Protein AF-A0A973JXY9-F1 (afdb_monomer_lite)

Sequence (171 aa):
MTPNAASASSGPSRRSFLASSAVATAAVAGGMPLLAACGGSDSGSRDGTTSSKDAKKILPAYVASNVVTPDIPAKNGSAIGFTSKLDLATLKTSVEKKLGKGGKVTVMSPFWGSPPKSGNAYYKAMNDLIGVDVQWQNQDGNTYEQKLGAVLASSDVPDVVVVPGWNMNGK

Structure (mmCIF, N/CA/C/O backbone):
data_AF-A0A973JXY9-F1
#
_entry.id   AF-A0A973JXY9-F1
#
loop_
_atom_site.group_PDB
_atom_site.id
_atom_site.type_symbol
_atom_site.label_atom_id
_atom_site.label_alt_id
_atom_site.label_comp_id
_atom_site.label_asym_id
_atom_site.label_entity_id
_atom_site.label_seq_id
_atom_site.pdbx_PDB_ins_code
_atom_site.Cartn_x
_atom_site.Cartn_y
_atom_site.Cartn_z
_atom_site.occupancy
_atom_site.B_iso_or_equiv
_atom_site.auth_seq_id
_atom_site.auth_comp_id
_atom_site.auth_asym_id
_atom_site.auth_atom_id
_atom_site.pdbx_PDB_model_num
ATOM 1 N N . MET A 1 1 ? -40.930 46.319 53.955 1.00 38.00 1 MET A N 1
ATOM 2 C CA . MET A 1 1 ? -39.669 46.939 54.409 1.00 38.00 1 MET A CA 1
ATOM 3 C C . MET A 1 1 ? -38.557 45.912 54.272 1.00 38.00 1 MET A C 1
ATOM 5 O O . MET A 1 1 ? -38.792 44.738 54.517 1.00 38.00 1 MET A O 1
ATOM 9 N N . THR A 1 2 ? -37.425 46.380 53.763 1.00 35.34 2 THR A N 1
ATOM 10 C CA . THR A 1 2 ? -36.151 45.720 53.435 1.00 35.34 2 THR A CA 1
ATOM 11 C C . THR A 1 2 ? -35.414 45.102 54.646 1.00 35.34 2 THR A C 1
ATOM 13 O O . THR A 1 2 ? -35.823 45.343 55.780 1.00 35.34 2 THR A O 1
ATOM 16 N N . PRO A 1 3 ? -34.358 44.288 54.408 1.00 52.22 3 PRO A N 1
ATOM 17 C CA . PRO A 1 3 ? -33.746 43.361 55.372 1.00 52.22 3 PRO A CA 1
ATOM 18 C C . PRO A 1 3 ? -32.534 43.956 56.114 1.00 52.22 3 PRO A C 1
ATOM 20 O O . PRO A 1 3 ? -32.038 45.011 55.723 1.00 52.22 3 PRO A O 1
ATOM 23 N N . ASN A 1 4 ? -31.977 43.236 57.104 1.00 35.81 4 ASN A N 1
ATOM 24 C CA . ASN A 1 4 ? -30.547 43.366 57.411 1.00 35.81 4 ASN A CA 1
ATOM 25 C C . ASN A 1 4 ? -29.870 42.096 57.977 1.00 35.81 4 ASN A C 1
ATOM 27 O O . ASN A 1 4 ? -30.341 41.499 58.938 1.00 35.81 4 ASN A O 1
ATOM 31 N N . ALA A 1 5 ? -28.713 41.822 57.364 1.00 35.88 5 ALA A N 1
ATOM 32 C CA . ALA A 1 5 ? -27.469 41.199 57.827 1.00 35.88 5 ALA A CA 1
ATOM 33 C C . ALA A 1 5 ? -27.377 39.718 58.264 1.00 35.88 5 ALA A C 1
ATOM 35 O O . ALA A 1 5 ? -28.069 39.210 59.138 1.00 35.88 5 ALA A O 1
ATOM 36 N N . ALA A 1 6 ? -26.381 39.078 57.643 1.00 38.88 6 ALA A N 1
ATOM 37 C CA . ALA A 1 6 ? -25.944 37.695 57.742 1.00 38.88 6 ALA A CA 1
ATOM 38 C C . ALA A 1 6 ? -25.071 37.401 58.977 1.00 38.88 6 ALA A C 1
ATOM 40 O O . ALA A 1 6 ? -24.363 38.273 59.474 1.00 38.88 6 ALA A O 1
ATOM 41 N N . SER A 1 7 ? -25.036 36.130 59.388 1.00 40.78 7 SER A N 1
ATOM 42 C CA . SER A 1 7 ? -23.956 35.565 60.208 1.00 40.78 7 SER A CA 1
ATOM 43 C C . SER A 1 7 ? -23.190 34.526 59.391 1.00 40.78 7 SER A C 1
ATOM 45 O O . SER A 1 7 ? -23.771 33.594 58.839 1.00 40.78 7 SER A O 1
ATOM 47 N N . ALA A 1 8 ? -21.882 34.745 59.278 1.00 40.59 8 ALA A N 1
ATOM 48 C CA . ALA A 1 8 ? -20.936 33.940 58.522 1.00 40.59 8 ALA A CA 1
ATOM 49 C C . ALA A 1 8 ? -20.662 32.589 59.206 1.00 40.59 8 ALA A C 1
ATOM 51 O O . ALA A 1 8 ? -20.359 32.551 60.397 1.00 40.59 8 ALA A O 1
ATOM 52 N N . SER A 1 9 ? -20.698 31.490 58.445 1.00 43.78 9 SER A N 1
ATOM 53 C CA . SER A 1 9 ? -20.148 30.201 58.877 1.00 43.78 9 SER A CA 1
ATOM 54 C C . SER A 1 9 ? -18.692 30.057 58.427 1.00 43.78 9 SER A C 1
ATOM 56 O O . SER A 1 9 ? -18.362 30.245 57.257 1.00 43.78 9 SER A O 1
ATOM 58 N N . SER A 1 10 ? -17.852 29.705 59.392 1.00 47.41 10 SER A N 1
ATOM 59 C CA . SER A 1 10 ? -16.411 29.452 59.386 1.00 47.41 10 SER A CA 1
ATOM 60 C C . SER A 1 10 ? -15.830 28.824 58.110 1.00 47.41 10 SER A C 1
ATOM 62 O O . SER A 1 10 ? -16.094 27.665 57.794 1.00 47.41 10 SER A O 1
ATOM 64 N N . GLY A 1 11 ? -14.955 29.567 57.426 1.00 57.44 11 GLY A N 1
ATOM 65 C CA . GLY A 1 11 ? -14.064 29.023 56.398 1.00 57.44 11 GLY A CA 1
ATOM 66 C C . GLY A 1 11 ? -12.879 28.241 56.998 1.00 57.44 11 GLY A C 1
ATOM 67 O O . GLY A 1 11 ? -12.565 28.409 58.181 1.00 57.44 11 GLY A O 1
ATOM 68 N N . PRO A 1 12 ? -12.195 27.389 56.211 1.00 49.72 12 PRO A N 1
ATOM 69 C CA . PRO A 1 12 ? -11.151 26.499 56.718 1.00 49.72 12 PRO A CA 1
ATOM 70 C C . PRO A 1 12 ? -9.948 27.271 57.281 1.00 49.72 12 PRO A C 1
ATOM 72 O O . PRO A 1 12 ? -9.363 28.127 56.618 1.00 49.72 12 PRO A O 1
ATOM 75 N N . SER A 1 13 ? -9.556 26.951 58.516 1.00 55.91 13 SER A N 1
ATOM 76 C CA . SER A 1 13 ? -8.421 27.571 59.210 1.00 55.91 13 SER A CA 1
ATOM 77 C C . SER A 1 13 ? -7.077 27.028 58.714 1.00 55.91 13 SER A C 1
ATOM 79 O O . SER A 1 13 ? -6.897 25.819 58.552 1.00 55.91 13 SER A O 1
ATOM 81 N N . ARG A 1 14 ? -6.085 27.924 58.581 1.00 56.16 14 ARG A N 1
ATOM 82 C CA . ARG A 1 14 ? -4.683 27.637 58.201 1.00 56.16 14 ARG A CA 1
ATOM 83 C C . ARG A 1 14 ? -4.018 26.545 59.055 1.00 56.16 14 ARG A C 1
ATOM 85 O O . ARG A 1 14 ? -3.057 25.924 58.611 1.00 56.16 14 ARG A O 1
ATOM 92 N N . ARG A 1 15 ? -4.542 26.274 60.257 1.00 56.00 15 ARG A N 1
ATOM 93 C CA . ARG A 1 15 ? -4.041 25.232 61.166 1.00 56.00 15 ARG A CA 1
ATOM 94 C C . ARG A 1 15 ? -4.387 23.802 60.709 1.00 56.00 15 ARG A C 1
ATOM 96 O O . ARG A 1 15 ? -3.601 22.900 60.974 1.00 56.00 15 ARG A O 1
ATOM 103 N N . SER A 1 16 ? -5.481 23.593 59.968 1.00 54.50 16 SER A N 1
ATOM 104 C CA . SER A 1 16 ? -5.829 22.268 59.411 1.00 54.50 16 SER A CA 1
ATOM 105 C C . SER A 1 16 ? -5.070 21.935 58.121 1.00 54.50 16 SER A C 1
ATOM 107 O O . SER A 1 16 ? -4.946 20.765 57.764 1.00 54.50 16 SER A O 1
ATOM 109 N N . PHE A 1 17 ? -4.504 22.940 57.444 1.00 55.09 17 PHE A N 1
ATOM 110 C CA . PHE A 1 17 ? -3.712 22.724 56.228 1.00 55.09 17 PHE A CA 1
ATOM 111 C C . PHE A 1 17 ? -2.329 22.125 56.543 1.00 55.09 17 PHE A C 1
ATOM 113 O O . PHE A 1 17 ? -1.877 21.213 55.859 1.00 55.09 17 PHE A O 1
ATOM 120 N N . LEU A 1 18 ? -1.695 22.561 57.637 1.00 54.59 18 LEU A N 1
ATOM 121 C CA . LEU A 1 18 ? -0.380 22.064 58.074 1.00 54.59 18 LEU A CA 1
ATOM 122 C C . LEU A 1 18 ? -0.439 20.694 58.774 1.00 54.59 18 LEU A C 1
ATOM 124 O O . LEU A 1 18 ? 0.565 19.989 58.836 1.00 54.59 18 LEU A O 1
ATOM 128 N N . ALA A 1 19 ? -1.612 20.285 59.269 1.00 52.16 19 ALA A N 1
ATOM 129 C CA . ALA A 1 19 ? -1.817 18.940 59.812 1.00 52.16 19 ALA A CA 1
ATOM 130 C C . ALA A 1 19 ? -1.917 17.864 58.710 1.00 52.16 19 ALA A C 1
ATOM 132 O O . ALA A 1 19 ? -1.682 16.688 58.973 1.00 52.16 19 ALA A O 1
ATOM 133 N N . SER A 1 20 ? -2.206 18.259 57.464 1.00 48.53 20 SER A N 1
ATOM 134 C CA . SER A 1 20 ? -2.365 17.331 56.333 1.00 48.53 20 SER A CA 1
ATOM 135 C C . SER A 1 20 ? -1.038 16.974 55.646 1.00 48.53 20 SER A C 1
ATOM 137 O O . SER A 1 20 ? -0.953 15.967 54.949 1.00 48.53 20 SER A O 1
ATOM 139 N N . SER A 1 21 ? 0.036 17.735 55.887 1.00 49.47 21 SER A N 1
ATOM 140 C CA . SER A 1 21 ? 1.383 17.443 55.367 1.00 49.47 21 SER A CA 1
ATOM 141 C C . SER A 1 21 ? 2.126 16.332 56.120 1.00 49.47 21 SER A C 1
ATOM 143 O O . SER A 1 21 ? 3.147 15.856 55.633 1.00 49.47 21 SER A O 1
ATOM 145 N N . ALA A 1 22 ? 1.624 15.882 57.276 1.00 47.91 22 ALA A N 1
ATOM 146 C CA . ALA A 1 22 ? 2.261 14.818 58.060 1.00 47.91 22 ALA A CA 1
ATOM 147 C C . ALA A 1 22 ? 1.792 13.397 57.687 1.00 47.91 22 ALA A C 1
ATOM 149 O O . ALA A 1 22 ? 2.449 12.428 58.050 1.00 47.91 22 ALA A O 1
ATOM 150 N N . VAL A 1 23 ? 0.687 13.256 56.943 1.00 47.78 23 VAL A N 1
ATOM 151 C CA . VAL A 1 23 ? 0.161 11.941 56.509 1.00 47.78 23 VAL A CA 1
ATOM 152 C C . VAL A 1 23 ? 0.572 11.602 55.066 1.00 47.78 23 VAL A C 1
ATOM 154 O O . VAL A 1 23 ? 0.487 10.454 54.643 1.00 47.78 23 VAL A O 1
ATOM 157 N N . ALA A 1 24 ? 1.114 12.564 54.313 1.00 46.44 24 ALA A N 1
ATOM 158 C CA . ALA A 1 24 ? 1.564 12.346 52.936 1.00 46.44 24 ALA A CA 1
ATOM 159 C C . ALA A 1 24 ? 2.968 11.715 52.815 1.00 46.44 24 ALA A C 1
ATOM 161 O O . ALA A 1 24 ? 3.375 11.349 51.717 1.00 46.44 24 ALA A O 1
ATOM 162 N N . THR A 1 25 ? 3.719 11.560 53.909 1.00 46.22 25 THR A N 1
ATOM 163 C CA . THR A 1 25 ? 5.083 11.000 53.873 1.00 46.22 25 THR A CA 1
ATOM 164 C C . THR A 1 25 ? 5.136 9.483 54.070 1.00 46.22 25 THR A C 1
ATOM 166 O O . THR A 1 25 ? 6.129 8.863 53.701 1.00 46.22 25 THR A O 1
ATOM 169 N N . ALA A 1 26 ? 4.068 8.849 54.569 1.00 45.72 26 ALA A N 1
ATOM 170 C CA . ALA A 1 26 ? 4.038 7.398 54.792 1.00 45.72 26 ALA A CA 1
ATOM 171 C C . ALA A 1 26 ? 3.598 6.576 53.561 1.00 45.72 26 ALA A C 1
ATOM 173 O O . ALA A 1 26 ? 3.781 5.362 53.541 1.00 45.72 26 ALA A O 1
ATOM 174 N N . ALA A 1 27 ? 3.063 7.213 52.514 1.00 46.59 27 ALA A N 1
ATOM 175 C CA . ALA A 1 27 ? 2.579 6.536 51.304 1.00 46.59 27 ALA A CA 1
ATOM 176 C C . ALA A 1 27 ? 3.549 6.610 50.105 1.00 46.59 27 ALA A C 1
ATOM 178 O O . ALA A 1 27 ? 3.177 6.249 48.991 1.00 46.59 27 ALA A O 1
ATOM 179 N N . VAL A 1 28 ? 4.791 7.070 50.304 1.00 50.12 28 VAL A N 1
ATOM 180 C CA . VAL A 1 28 ? 5.787 7.215 49.217 1.00 50.12 28 VAL A CA 1
ATOM 181 C C . VAL A 1 28 ? 6.815 6.072 49.204 1.00 50.12 28 VAL A C 1
ATOM 183 O O . VAL A 1 28 ? 7.569 5.927 48.251 1.00 50.12 28 VAL A O 1
ATOM 186 N N . ALA A 1 29 ? 6.818 5.190 50.208 1.00 50.66 29 ALA A N 1
ATOM 187 C CA . ALA A 1 29 ? 7.830 4.135 50.319 1.00 50.66 29 ALA A CA 1
ATOM 188 C C . ALA A 1 29 ? 7.489 2.810 49.601 1.00 50.66 29 ALA A C 1
ATOM 190 O O . ALA A 1 29 ? 8.329 1.915 49.595 1.00 50.66 29 ALA A O 1
ATOM 191 N N . GLY A 1 30 ? 6.293 2.644 49.012 1.00 48.91 30 GLY A N 1
ATOM 192 C CA . GLY A 1 30 ? 5.819 1.297 48.645 1.00 48.91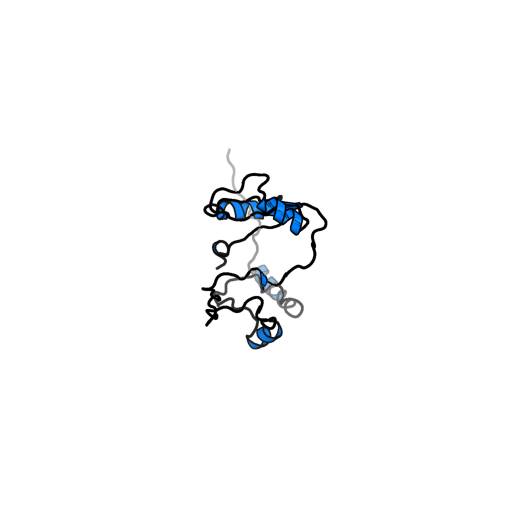 30 GLY A CA 1
ATOM 193 C C . GLY A 1 30 ? 5.090 1.078 47.318 1.00 48.91 30 GLY A C 1
ATOM 194 O O . GLY A 1 30 ? 4.742 -0.069 47.059 1.00 48.91 30 GLY A O 1
ATOM 195 N N . GLY A 1 31 ? 4.824 2.082 46.470 1.00 49.22 31 GLY A N 1
ATOM 196 C CA . GLY A 1 31 ? 3.921 1.798 45.339 1.00 49.22 31 GLY A CA 1
ATOM 197 C C . GLY A 1 31 ? 3.794 2.781 44.184 1.00 49.22 31 GLY A C 1
ATOM 198 O O . GLY A 1 31 ? 2.836 2.648 43.434 1.00 49.22 31 GLY A O 1
ATOM 199 N N . MET A 1 32 ? 4.696 3.749 43.995 1.00 54.25 32 MET A N 1
ATOM 200 C CA . MET A 1 32 ? 4.527 4.729 42.912 1.00 54.25 32 MET A CA 1
ATOM 201 C C . MET A 1 32 ? 5.819 5.049 42.157 1.00 54.25 32 MET A C 1
ATOM 203 O O . MET A 1 32 ? 6.479 6.039 42.458 1.00 54.25 32 MET A O 1
ATOM 207 N N . PRO A 1 33 ? 6.111 4.298 41.081 1.00 51.34 33 PRO A N 1
ATOM 208 C CA . PRO A 1 33 ? 6.754 4.871 39.907 1.00 51.34 33 PRO A CA 1
ATOM 209 C C . PRO A 1 33 ? 5.803 4.947 38.697 1.00 51.34 33 PRO A C 1
ATOM 211 O O . PRO A 1 33 ? 6.186 5.476 37.662 1.00 51.34 33 PRO A O 1
ATOM 214 N N . LEU A 1 34 ? 4.556 4.464 38.798 1.00 51.44 34 LEU A N 1
ATOM 215 C CA . LEU A 1 34 ? 3.674 4.316 37.627 1.00 51.44 34 LEU A CA 1
ATOM 216 C C . LEU A 1 34 ? 2.885 5.576 37.228 1.00 51.44 34 LEU A C 1
ATOM 218 O O . LEU A 1 34 ? 2.380 5.623 36.112 1.00 51.44 34 LEU A O 1
ATOM 222 N N . LEU A 1 35 ? 2.781 6.605 38.081 1.00 49.56 35 LEU A N 1
ATOM 223 C CA . LEU A 1 35 ? 2.025 7.837 37.765 1.00 49.56 35 LEU A CA 1
ATOM 224 C C . LEU A 1 35 ? 2.890 9.087 37.534 1.00 49.56 35 LEU A C 1
ATOM 226 O O . LEU A 1 35 ? 2.356 10.119 37.134 1.00 49.56 35 LEU A O 1
ATOM 230 N N . ALA A 1 36 ? 4.213 9.011 37.703 1.00 52.81 36 ALA A N 1
ATOM 231 C CA . ALA A 1 36 ? 5.109 10.125 37.371 1.00 52.81 36 ALA A CA 1
ATOM 232 C C . ALA A 1 36 ? 5.247 10.358 35.850 1.00 52.81 36 ALA A C 1
ATOM 234 O O . ALA A 1 36 ? 5.799 11.367 35.429 1.00 52.81 36 ALA A O 1
ATOM 235 N N . ALA A 1 37 ? 4.718 9.459 35.013 1.00 51.94 37 ALA A N 1
ATOM 236 C CA . ALA A 1 37 ? 4.801 9.571 33.557 1.00 51.94 37 ALA A CA 1
ATOM 237 C C . ALA A 1 37 ? 3.739 10.494 32.921 1.00 51.94 37 ALA A C 1
ATOM 239 O O . ALA A 1 37 ? 3.859 10.820 31.744 1.00 51.94 37 ALA A O 1
ATOM 240 N N . CYS A 1 38 ? 2.717 10.935 33.667 1.00 53.59 38 CYS A N 1
ATOM 241 C CA . CYS A 1 38 ? 1.611 11.737 33.116 1.00 53.59 38 CYS A CA 1
ATOM 242 C C . CYS A 1 38 ? 1.479 13.149 33.716 1.00 53.59 38 CYS A C 1
ATOM 244 O O . CYS A 1 38 ? 0.473 13.814 33.474 1.00 53.59 38 CYS A O 1
ATOM 246 N N . GLY A 1 39 ? 2.462 13.637 34.481 1.00 42.84 39 GLY A N 1
ATOM 247 C CA . GLY A 1 39 ? 2.353 14.919 35.182 1.00 42.84 39 GLY A CA 1
ATOM 248 C C . GLY A 1 39 ? 3.563 15.832 35.013 1.00 42.84 39 GLY A C 1
ATOM 249 O O . GLY A 1 39 ? 4.545 15.666 35.720 1.00 42.84 39 GLY A O 1
ATOM 250 N N . GLY A 1 40 ? 3.424 16.852 34.163 1.00 46.47 40 GLY A N 1
ATOM 251 C CA . GLY A 1 40 ? 4.113 18.137 34.336 1.00 46.47 40 GLY A CA 1
ATOM 252 C C . GLY A 1 40 ? 5.469 18.307 33.650 1.00 46.47 40 GLY A C 1
ATOM 253 O O . GLY A 1 40 ? 6.497 17.922 34.187 1.00 46.47 40 GLY A O 1
ATOM 254 N N . SER A 1 41 ? 5.430 18.986 32.498 1.00 53.31 41 SER A N 1
ATOM 255 C CA . SER A 1 41 ? 6.436 19.942 32.002 1.00 53.31 41 SER A CA 1
ATOM 256 C C . SER A 1 41 ? 7.908 19.644 32.309 1.00 53.31 41 SER A C 1
ATOM 258 O O . SER A 1 41 ? 8.482 20.218 33.232 1.00 53.31 41 SER A O 1
ATOM 260 N N . ASP A 1 42 ? 8.537 18.866 31.434 1.00 45.12 42 ASP A N 1
ATOM 261 C CA . ASP A 1 42 ? 9.968 18.982 31.190 1.00 45.12 42 ASP A CA 1
ATOM 262 C C . ASP A 1 42 ? 10.173 19.158 29.682 1.00 45.12 42 ASP A C 1
ATOM 264 O O . ASP A 1 42 ? 9.686 18.366 28.871 1.00 45.12 42 ASP A O 1
ATOM 268 N N . SER A 1 43 ? 10.808 20.266 29.309 1.00 52.38 43 SER A N 1
ATOM 269 C CA . SER A 1 43 ? 11.165 20.630 27.935 1.00 52.38 43 SER A CA 1
ATOM 270 C C . SER A 1 43 ? 12.518 20.038 27.522 1.00 52.38 43 SER A C 1
ATOM 272 O O . SER A 1 43 ? 13.153 20.528 26.589 1.00 52.38 43 SER A O 1
ATOM 274 N N . GLY A 1 44 ? 12.988 19.005 28.223 1.00 48.81 44 GLY A N 1
ATOM 275 C CA . GLY A 1 44 ? 14.095 18.165 27.789 1.00 48.81 44 GLY A CA 1
ATOM 276 C C . GLY A 1 44 ? 13.648 17.209 26.685 1.00 48.81 44 GLY A C 1
ATOM 277 O O . GLY A 1 44 ? 12.553 16.651 26.750 1.00 48.81 44 GLY A O 1
ATOM 278 N N . SER A 1 45 ? 14.490 17.041 25.662 1.00 53.53 45 SER A N 1
ATOM 279 C CA . SER A 1 45 ? 14.300 16.083 24.566 1.00 53.53 45 SER A CA 1
ATOM 280 C C . SER A 1 45 ? 13.727 14.768 25.098 1.00 53.53 45 SER A C 1
ATOM 282 O O . SER A 1 45 ? 14.368 14.085 25.900 1.00 53.53 45 SER A O 1
ATOM 284 N N . ARG A 1 46 ? 12.508 14.418 24.671 1.00 53.38 46 ARG A N 1
ATOM 285 C CA . ARG A 1 46 ? 11.901 13.103 24.909 1.00 53.38 46 ARG A CA 1
ATOM 286 C C . ARG A 1 46 ? 12.573 12.078 23.999 1.00 53.38 46 ARG A C 1
ATOM 288 O O . ARG A 1 46 ? 11.922 11.452 23.168 1.00 53.38 46 ARG A O 1
ATOM 295 N N . ASP A 1 47 ? 13.884 11.938 24.124 1.00 60.69 47 ASP A N 1
ATOM 296 C CA . ASP A 1 47 ? 14.583 10.835 23.494 1.00 60.69 47 ASP A CA 1
ATOM 297 C C . ASP A 1 47 ? 14.230 9.559 24.254 1.00 60.69 47 ASP A C 1
ATOM 299 O O . ASP A 1 47 ? 14.202 9.522 25.488 1.00 60.69 47 ASP A O 1
ATOM 303 N N . GLY A 1 48 ? 13.875 8.518 23.500 1.00 61.75 48 GLY A N 1
ATOM 304 C CA . GLY A 1 48 ? 13.473 7.236 24.063 1.00 61.75 48 GLY A CA 1
ATOM 305 C C . GLY A 1 48 ? 14.496 6.743 25.086 1.00 61.75 48 GLY A C 1
ATOM 306 O O . GLY A 1 48 ? 15.701 6.821 24.866 1.00 61.75 48 GLY A O 1
ATOM 307 N N . THR A 1 49 ? 14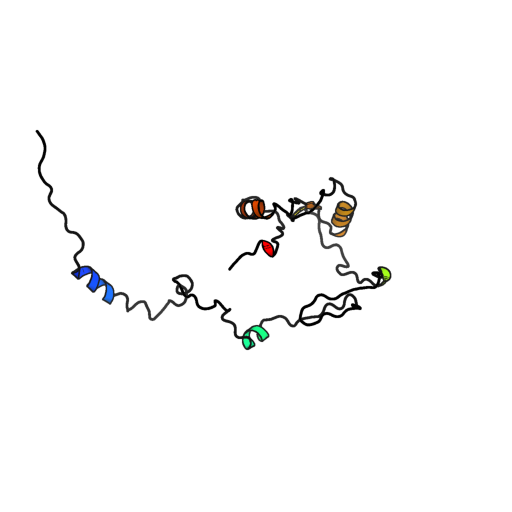.023 6.178 26.198 1.00 68.44 49 THR A N 1
ATOM 308 C CA . THR A 1 49 ? 14.856 5.747 27.343 1.00 68.44 49 THR A CA 1
ATOM 309 C C . THR A 1 49 ? 15.822 4.597 27.018 1.00 68.44 49 THR A C 1
ATOM 311 O O . THR A 1 49 ? 16.466 4.040 27.906 1.00 68.44 49 THR A O 1
ATOM 314 N N . THR A 1 50 ? 15.866 4.166 25.759 1.00 74.56 50 THR A N 1
ATOM 315 C CA . THR A 1 50 ? 16.623 3.009 25.305 1.00 74.56 50 THR A CA 1
ATOM 316 C C . THR A 1 50 ? 17.978 3.475 24.801 1.00 74.56 50 THR A C 1
ATOM 318 O O . THR A 1 50 ? 18.077 4.149 23.779 1.00 74.56 50 THR A O 1
ATOM 321 N N . SER A 1 51 ? 19.042 3.081 25.502 1.00 79.25 51 SER A N 1
ATOM 322 C CA . SER A 1 51 ? 20.406 3.334 25.039 1.00 79.25 51 SER A CA 1
ATOM 323 C C . SER A 1 51 ? 20.633 2.691 23.665 1.00 79.25 51 SER A C 1
ATOM 325 O O . SER A 1 51 ? 20.091 1.622 23.382 1.00 79.25 51 SER A O 1
ATOM 327 N N . SER A 1 52 ? 21.504 3.251 22.820 1.00 75.12 52 SER A N 1
ATOM 328 C CA . SER A 1 52 ? 21.835 2.639 21.520 1.00 75.12 52 SER A CA 1
ATOM 329 C C . SER A 1 52 ? 22.353 1.197 21.647 1.00 75.12 52 SER A C 1
ATOM 331 O O . SER A 1 52 ? 22.276 0.423 20.695 1.00 75.12 52 SER A O 1
ATOM 333 N N . LYS A 1 53 ? 22.888 0.813 22.817 1.00 79.50 53 LYS A N 1
ATOM 334 C CA . LYS A 1 53 ? 23.323 -0.558 23.119 1.00 79.50 53 LYS A CA 1
ATOM 335 C C . LYS A 1 53 ? 22.137 -1.486 23.385 1.00 79.50 53 LYS A C 1
ATOM 337 O O . LYS A 1 53 ? 22.161 -2.622 22.924 1.00 79.50 53 LYS A O 1
ATOM 342 N N . ASP A 1 54 ? 21.121 -1.016 24.098 1.00 82.06 54 ASP A N 1
ATOM 343 C CA . ASP A 1 54 ? 19.919 -1.802 24.384 1.00 82.06 54 ASP A CA 1
ATOM 344 C C . ASP A 1 54 ? 18.976 -1.842 23.180 1.00 82.06 54 ASP A C 1
ATOM 346 O O . ASP A 1 54 ? 18.421 -2.896 22.886 1.00 82.06 54 ASP A O 1
ATOM 350 N N . ALA A 1 55 ? 18.921 -0.765 22.390 1.00 79.69 55 ALA A N 1
ATOM 351 C CA . ALA A 1 55 ? 18.216 -0.727 21.112 1.00 79.69 55 ALA A CA 1
ATOM 352 C C . ALA A 1 55 ? 18.754 -1.807 20.163 1.00 79.69 55 ALA A C 1
ATOM 354 O O . ALA A 1 55 ? 17.990 -2.570 19.586 1.00 79.69 55 ALA A O 1
ATOM 355 N N . LYS A 1 56 ? 20.080 -1.968 20.069 1.00 79.62 56 LYS A N 1
ATOM 356 C CA . LYS A 1 56 ? 20.700 -3.025 19.249 1.00 79.62 56 LYS A CA 1
ATOM 357 C C . LYS A 1 56 ? 20.306 -4.451 19.651 1.00 79.62 56 LYS A C 1
ATOM 359 O O . LYS A 1 56 ? 20.422 -5.338 18.816 1.00 79.62 56 LYS A O 1
ATOM 364 N N . LYS A 1 57 ? 19.871 -4.690 20.895 1.00 84.62 57 LYS A N 1
ATOM 365 C CA . LYS A 1 57 ? 19.417 -6.019 21.348 1.00 84.62 57 LYS A CA 1
ATOM 366 C C . LYS A 1 57 ? 17.979 -6.328 20.927 1.00 84.62 57 LYS A C 1
ATOM 368 O O . LYS A 1 57 ? 17.622 -7.498 20.863 1.00 84.62 57 LYS A O 1
ATOM 373 N N . ILE A 1 58 ? 17.165 -5.298 20.691 1.00 84.38 58 ILE A N 1
ATOM 374 C CA . ILE A 1 58 ? 15.730 -5.424 20.380 1.00 84.38 58 ILE A CA 1
ATOM 375 C C . ILE A 1 58 ? 15.407 -5.112 18.918 1.00 84.38 58 ILE A C 1
ATOM 377 O O . ILE A 1 58 ? 14.366 -5.530 18.418 1.00 84.38 58 ILE A O 1
ATOM 381 N N . LEU A 1 59 ? 16.277 -4.370 18.231 1.00 83.12 59 LEU A N 1
ATOM 382 C CA . LEU A 1 59 ? 16.103 -4.059 16.822 1.00 83.12 59 LEU A CA 1
ATOM 383 C C . LEU A 1 59 ? 16.309 -5.335 15.996 1.00 83.12 59 LEU A C 1
ATOM 385 O O . LEU A 1 59 ? 17.342 -5.994 16.149 1.00 83.12 59 LEU A O 1
ATOM 389 N N . PRO A 1 60 ? 15.366 -5.680 15.102 1.00 81.00 60 PRO A N 1
ATOM 390 C CA . PRO A 1 60 ? 15.564 -6.762 14.154 1.00 81.00 60 PRO A CA 1
ATOM 391 C C . PRO A 1 60 ? 16.863 -6.559 13.373 1.00 81.00 60 PRO A C 1
ATOM 393 O O . PRO A 1 60 ? 17.186 -5.439 12.965 1.00 81.00 60 PRO A O 1
ATOM 396 N N . ALA A 1 61 ? 17.599 -7.646 13.133 1.00 82.06 61 ALA A N 1
ATOM 397 C CA . ALA A 1 61 ? 18.706 -7.602 12.191 1.00 82.06 61 ALA A CA 1
ATOM 398 C C . ALA A 1 61 ? 18.152 -7.187 10.823 1.00 82.06 61 ALA A C 1
ATOM 400 O O . ALA A 1 61 ? 17.203 -7.793 10.322 1.00 82.06 61 ALA A O 1
ATOM 401 N N . TYR A 1 62 ? 18.720 -6.136 10.233 1.00 77.31 62 TYR A N 1
ATOM 402 C CA . TYR A 1 62 ? 18.347 -5.727 8.888 1.00 77.31 62 TYR A CA 1
ATOM 403 C C . TYR A 1 62 ? 18.626 -6.877 7.917 1.00 77.31 62 TYR A C 1
ATOM 405 O O . TYR A 1 62 ? 19.764 -7.329 7.789 1.00 77.31 62 TYR A O 1
ATOM 413 N N . VAL A 1 63 ? 17.585 -7.332 7.226 1.00 74.75 63 VAL A N 1
ATOM 414 C CA . VAL A 1 63 ? 17.700 -8.302 6.139 1.00 74.75 63 VAL A CA 1
ATOM 415 C C . VAL A 1 63 ? 17.462 -7.551 4.839 1.00 74.75 63 VAL A C 1
ATOM 417 O O . VAL A 1 63 ? 16.360 -7.063 4.585 1.00 74.75 63 VAL A O 1
ATOM 420 N N . ALA A 1 64 ? 18.508 -7.439 4.022 1.00 70.50 64 ALA A N 1
ATOM 421 C CA . ALA A 1 64 ? 18.392 -6.818 2.712 1.00 70.50 64 ALA A CA 1
ATOM 422 C C . ALA A 1 64 ? 17.484 -7.666 1.808 1.00 70.50 64 ALA A C 1
ATOM 424 O O . ALA A 1 64 ? 17.681 -8.875 1.660 1.00 70.50 64 ALA A O 1
ATOM 425 N N . SER A 1 65 ? 16.493 -7.024 1.190 1.00 69.06 65 SER A N 1
ATOM 426 C CA . SER A 1 65 ? 15.662 -7.658 0.169 1.00 69.06 65 SER A CA 1
ATOM 427 C C . SER A 1 65 ? 16.455 -7.761 -1.134 1.00 69.06 65 SER A C 1
ATOM 429 O O . SER A 1 65 ? 16.706 -6.754 -1.789 1.00 69.06 65 SER A O 1
ATOM 431 N N . ASN A 1 66 ? 16.838 -8.980 -1.516 1.00 70.44 66 ASN A N 1
ATOM 432 C CA . ASN A 1 66 ? 17.599 -9.261 -2.742 1.00 70.44 66 ASN A CA 1
ATOM 433 C C . ASN A 1 66 ? 16.688 -9.779 -3.868 1.00 70.44 66 ASN A C 1
ATOM 435 O O . ASN A 1 66 ? 17.034 -10.724 -4.578 1.00 70.44 66 ASN A O 1
ATOM 439 N N . VAL A 1 67 ? 15.475 -9.227 -3.984 1.00 73.81 67 VAL A N 1
ATOM 440 C CA . VAL A 1 67 ? 14.499 -9.674 -4.995 1.00 73.81 67 VAL A CA 1
ATOM 441 C C . VAL A 1 67 ? 14.949 -9.276 -6.402 1.00 73.81 67 VAL A C 1
ATOM 443 O O . VAL A 1 67 ? 14.770 -10.061 -7.328 1.00 73.81 67 VAL A O 1
ATOM 446 N N . VAL A 1 68 ? 15.577 -8.105 -6.550 1.00 78.50 68 VAL A N 1
ATOM 447 C CA . VAL A 1 68 ? 16.161 -7.611 -7.805 1.00 78.50 68 VAL A CA 1
ATOM 448 C C . VAL A 1 68 ? 17.465 -6.878 -7.487 1.00 78.50 68 VAL A C 1
ATOM 450 O O . VAL A 1 68 ? 17.546 -6.172 -6.482 1.00 78.50 68 VAL A O 1
ATOM 453 N N . THR A 1 69 ? 18.484 -7.033 -8.333 1.00 80.31 69 THR A N 1
ATOM 454 C CA . THR A 1 69 ? 19.741 -6.280 -8.225 1.00 80.31 69 THR A CA 1
ATOM 455 C C . THR A 1 69 ? 19.565 -4.878 -8.824 1.00 80.31 69 THR A C 1
ATOM 457 O O . THR A 1 69 ? 19.250 -4.785 -10.011 1.00 80.31 69 THR A O 1
ATOM 460 N N . PRO A 1 70 ? 19.751 -3.792 -8.050 1.00 85.12 70 PRO A N 1
ATOM 461 C CA . PRO A 1 70 ? 19.705 -2.436 -8.590 1.00 85.12 70 PRO A CA 1
ATOM 462 C C . PRO A 1 70 ? 20.976 -2.112 -9.375 1.00 85.12 70 PRO A C 1
ATOM 464 O O . PRO A 1 70 ? 22.063 -2.56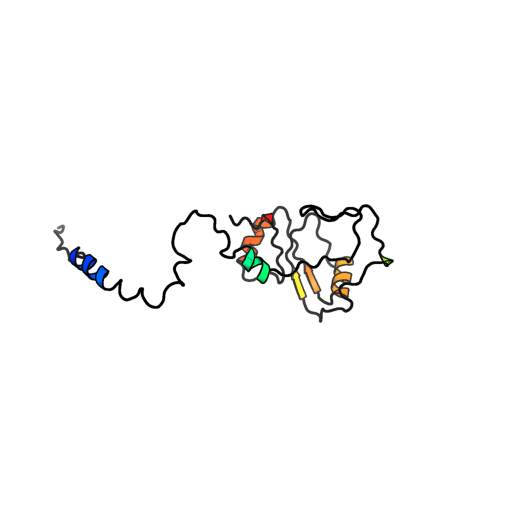3 -9.014 1.00 85.12 70 PRO A O 1
ATOM 467 N N . ASP A 1 71 ? 20.856 -1.292 -10.417 1.00 88.06 71 ASP A N 1
ATOM 468 C CA . ASP A 1 71 ? 22.019 -0.740 -11.124 1.00 88.06 71 ASP A CA 1
ATOM 469 C C . ASP A 1 71 ? 22.570 0.518 -10.439 1.00 88.06 71 ASP A C 1
ATOM 471 O O . ASP A 1 71 ? 23.750 0.836 -10.588 1.00 88.06 71 ASP A O 1
ATOM 475 N N . ILE A 1 72 ? 21.753 1.183 -9.616 1.00 90.38 72 ILE A N 1
ATOM 476 C CA . ILE A 1 72 ? 22.172 2.281 -8.745 1.00 90.38 72 ILE A CA 1
ATOM 477 C C . ILE A 1 72 ? 21.976 1.845 -7.283 1.00 90.38 72 ILE A C 1
ATOM 479 O O . ILE A 1 72 ? 20.844 1.840 -6.784 1.00 90.38 72 ILE A O 1
ATOM 483 N N . PRO A 1 73 ? 23.047 1.463 -6.563 1.00 87.69 73 PRO A N 1
ATOM 484 C CA . PRO A 1 73 ? 22.935 1.027 -5.177 1.00 87.69 73 PRO A CA 1
ATOM 485 C C . PRO A 1 73 ? 22.568 2.187 -4.243 1.00 87.69 73 PRO A C 1
ATOM 487 O O . PRO A 1 73 ? 22.986 3.330 -4.435 1.00 87.69 73 PRO A O 1
ATOM 490 N N . ALA A 1 74 ? 21.826 1.868 -3.182 1.00 87.38 74 ALA A N 1
ATOM 491 C CA . ALA A 1 74 ? 21.529 2.806 -2.107 1.00 87.38 74 ALA A CA 1
ATOM 492 C C . ALA A 1 74 ? 22.807 3.228 -1.360 1.00 87.38 74 ALA A C 1
ATOM 494 O O . ALA A 1 74 ? 23.682 2.405 -1.084 1.00 87.38 74 ALA A O 1
ATOM 495 N N . LYS A 1 75 ? 22.895 4.502 -0.963 1.00 86.69 75 LYS A N 1
ATOM 496 C CA . LYS A 1 75 ? 23.976 5.045 -0.132 1.00 86.69 75 LYS A CA 1
ATOM 497 C C . LYS A 1 75 ? 23.405 6.016 0.896 1.00 86.69 75 LYS A C 1
ATOM 499 O O . LYS A 1 75 ? 22.589 6.864 0.557 1.00 86.69 75 LYS A O 1
ATOM 504 N N . ASN A 1 76 ? 23.850 5.912 2.150 1.00 86.25 76 ASN A N 1
ATOM 505 C CA . ASN A 1 76 ? 23.449 6.815 3.241 1.00 86.25 76 ASN A CA 1
ATOM 506 C C . ASN A 1 76 ? 21.919 6.958 3.409 1.00 86.25 76 ASN A C 1
ATOM 508 O O . ASN A 1 76 ? 21.426 8.045 3.692 1.00 86.25 76 ASN A O 1
ATOM 512 N N . GLY A 1 77 ? 21.163 5.875 3.201 1.00 81.25 77 GLY A N 1
ATOM 513 C CA . GLY A 1 77 ? 19.699 5.887 3.306 1.00 81.25 77 GLY A CA 1
ATOM 514 C C . GLY A 1 77 ? 18.955 6.347 2.048 1.00 81.25 77 GLY A C 1
ATOM 515 O O . GLY A 1 77 ? 17.733 6.458 2.089 1.00 81.25 77 GLY A O 1
ATOM 516 N N . SER A 1 78 ? 19.645 6.588 0.927 1.00 87.75 78 SER A N 1
ATOM 517 C CA . SER A 1 78 ? 18.971 6.800 -0.357 1.00 87.75 78 SER A CA 1
ATOM 518 C C . SER A 1 78 ? 18.198 5.550 -0.794 1.00 87.75 78 SER A C 1
ATOM 520 O O . SER A 1 78 ? 18.561 4.427 -0.444 1.00 87.75 78 SER A O 1
ATOM 522 N N . ALA A 1 79 ? 17.162 5.732 -1.613 1.00 86.81 79 ALA A N 1
ATOM 523 C CA . ALA A 1 79 ? 16.520 4.612 -2.292 1.00 86.81 79 ALA A CA 1
ATOM 524 C C . ALA A 1 79 ? 17.491 3.942 -3.285 1.00 86.81 79 ALA A C 1
ATOM 526 O O . ALA A 1 79 ? 18.442 4.569 -3.763 1.00 86.81 79 ALA A O 1
ATOM 527 N N . ILE A 1 80 ? 17.237 2.668 -3.590 1.00 89.06 80 ILE A N 1
ATOM 528 C CA . ILE A 1 80 ? 17.861 1.973 -4.722 1.00 89.06 80 ILE A CA 1
ATOM 529 C C . ILE A 1 80 ? 17.270 2.494 -6.041 1.00 89.06 80 ILE A C 1
ATOM 531 O O . ILE A 1 80 ? 16.100 2.876 -6.080 1.00 89.06 80 ILE A O 1
ATOM 535 N N . GLY A 1 81 ? 18.061 2.502 -7.112 1.00 89.12 81 GLY A N 1
ATOM 536 C CA . GLY A 1 81 ? 17.626 2.922 -8.445 1.00 89.12 81 GLY A CA 1
ATOM 537 C C . GLY A 1 81 ? 17.736 1.812 -9.489 1.00 89.12 81 GLY A C 1
ATOM 538 O O . GLY A 1 81 ? 18.516 0.872 -9.329 1.00 89.12 81 GLY A O 1
ATOM 539 N N . PHE A 1 82 ? 16.922 1.954 -10.540 1.00 90.06 82 PHE A N 1
ATOM 540 C CA . PHE A 1 82 ? 16.869 1.087 -11.717 1.00 90.06 82 PHE A CA 1
ATOM 541 C C . PHE A 1 82 ? 16.809 1.961 -12.981 1.00 90.06 82 PHE A C 1
ATOM 543 O O . PHE A 1 82 ? 15.904 2.782 -13.121 1.00 90.06 82 PHE A O 1
ATOM 550 N N . THR A 1 83 ? 17.752 1.791 -13.902 1.00 90.81 83 THR A N 1
ATOM 551 C CA . THR A 1 83 ? 17.786 2.410 -15.244 1.00 90.81 83 THR A CA 1
ATOM 552 C C . THR A 1 83 ? 17.358 1.438 -16.343 1.00 90.81 83 THR A C 1
ATOM 554 O O . THR A 1 83 ? 16.871 1.852 -17.396 1.00 90.81 83 THR A O 1
ATOM 557 N N . SER A 1 84 ? 17.502 0.135 -16.095 1.00 85.56 84 SER A N 1
ATOM 558 C CA . SER A 1 84 ? 17.084 -0.921 -17.018 1.00 85.56 84 SER A CA 1
ATOM 559 C C . SER A 1 84 ? 15.599 -1.263 -16.875 1.00 85.56 84 SER A C 1
ATOM 561 O O . SER A 1 84 ? 15.001 -1.114 -15.809 1.00 85.56 84 SER A O 1
ATOM 563 N N . LYS A 1 85 ? 14.992 -1.755 -17.964 1.00 83.50 85 LYS A N 1
ATOM 564 C CA . LYS A 1 85 ? 13.614 -2.265 -17.934 1.00 83.50 85 LYS A CA 1
ATOM 565 C C . LYS A 1 85 ? 13.519 -3.476 -17.008 1.00 83.50 85 LYS A C 1
ATOM 567 O O . LYS A 1 85 ? 14.438 -4.290 -16.952 1.00 83.50 85 LYS A O 1
ATOM 572 N N . LEU A 1 86 ? 12.377 -3.609 -16.339 1.00 78.25 86 LEU A N 1
ATOM 573 C CA . LEU A 1 86 ? 12.080 -4.770 -15.512 1.00 78.25 86 LEU A CA 1
ATOM 574 C C . LEU A 1 86 ? 11.917 -6.007 -16.401 1.00 78.25 86 LEU A C 1
ATOM 576 O O . LEU A 1 86 ? 11.012 -6.055 -17.237 1.00 78.25 86 LEU A O 1
ATOM 580 N N . ASP A 1 87 ? 12.781 -6.999 -16.215 1.00 83.50 87 ASP A N 1
ATOM 581 C CA . ASP A 1 87 ? 12.616 -8.300 -16.850 1.00 83.50 87 ASP A CA 1
ATOM 582 C C . ASP A 1 87 ? 11.564 -9.107 -16.085 1.00 83.50 87 ASP A C 1
ATOM 584 O O . ASP A 1 87 ? 11.800 -9.607 -14.986 1.00 83.50 87 ASP A O 1
ATOM 58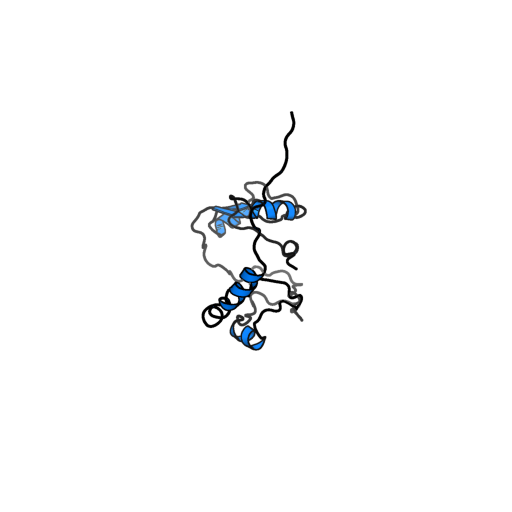8 N N . LEU A 1 88 ? 10.373 -9.211 -16.674 1.00 82.06 88 LEU A N 1
ATOM 589 C CA . LEU A 1 88 ? 9.243 -9.901 -16.060 1.00 82.06 88 LEU A CA 1
ATOM 590 C C . LEU A 1 88 ? 9.486 -11.410 -15.904 1.00 82.06 88 LEU A C 1
ATOM 592 O O . LEU A 1 88 ? 8.880 -12.021 -15.027 1.00 82.06 88 LEU A O 1
ATOM 596 N N . ALA A 1 89 ? 10.361 -12.010 -16.720 1.00 84.00 89 ALA A N 1
ATOM 597 C CA . ALA A 1 89 ? 10.621 -13.448 -16.687 1.00 84.00 89 ALA A CA 1
ATOM 598 C C . ALA A 1 89 ? 11.478 -13.873 -15.484 1.00 84.00 89 ALA A C 1
ATOM 600 O O . ALA A 1 89 ? 11.436 -15.033 -15.079 1.00 84.00 89 ALA A O 1
ATOM 601 N N . THR A 1 90 ? 12.241 -12.946 -14.898 1.00 80.31 90 THR A N 1
ATOM 602 C CA . THR A 1 90 ? 13.138 -13.214 -13.761 1.00 80.31 90 THR A CA 1
ATOM 603 C C . THR A 1 90 ? 12.538 -12.828 -12.410 1.00 80.31 90 THR A C 1
ATOM 605 O O . THR A 1 90 ? 13.168 -13.032 -11.368 1.00 80.31 90 THR A O 1
ATOM 608 N N . LEU A 1 91 ? 11.306 -12.309 -12.391 1.00 82.00 91 LEU A N 1
ATOM 609 C CA . LEU A 1 91 ? 10.627 -11.928 -11.158 1.00 82.00 91 LEU A CA 1
ATOM 610 C C . LEU A 1 91 ? 10.261 -13.149 -10.315 1.00 82.00 91 LEU A C 1
ATOM 612 O O . LEU A 1 91 ? 9.653 -14.112 -10.781 1.00 82.00 91 LEU A O 1
ATOM 616 N N . LYS A 1 92 ? 10.583 -13.073 -9.024 1.00 82.44 92 LYS A N 1
ATOM 617 C CA . LYS A 1 92 ? 10.165 -14.074 -8.041 1.00 82.44 92 LYS A CA 1
ATOM 618 C C . LYS A 1 92 ? 8.732 -13.804 -7.599 1.00 82.44 92 LYS A C 1
ATOM 620 O O . LYS A 1 92 ? 8.366 -12.667 -7.305 1.00 82.44 92 LYS A O 1
ATOM 625 N N . THR A 1 93 ? 7.942 -14.867 -7.486 1.00 84.62 93 THR A N 1
ATOM 626 C CA . THR A 1 93 ? 6.598 -14.785 -6.904 1.00 84.62 93 THR A CA 1
ATOM 627 C C . THR A 1 93 ? 6.722 -14.678 -5.386 1.00 84.62 93 THR A C 1
ATOM 629 O O . THR A 1 93 ? 7.246 -15.584 -4.747 1.00 84.62 93 THR A O 1
ATOM 632 N N . SER A 1 94 ? 6.269 -13.568 -4.800 1.00 83.94 94 SER A N 1
ATOM 633 C CA . SER A 1 94 ? 6.344 -13.344 -3.346 1.00 83.94 94 SER A CA 1
ATOM 634 C C . SER A 1 94 ? 5.287 -14.126 -2.563 1.00 83.94 94 SER A C 1
ATOM 636 O O . SER A 1 94 ? 5.530 -14.530 -1.430 1.00 83.94 94 SER A O 1
ATOM 638 N N . VAL A 1 95 ? 4.117 -14.342 -3.167 1.00 88.56 95 VAL A N 1
ATOM 639 C CA . VAL A 1 95 ? 2.983 -15.059 -2.579 1.00 88.56 95 VAL A CA 1
ATOM 640 C C . VAL A 1 95 ? 2.540 -16.133 -3.569 1.00 88.56 95 VAL A C 1
ATOM 642 O O . VAL A 1 95 ? 1.776 -15.868 -4.491 1.00 88.56 95 VAL A O 1
ATOM 645 N N . GLU A 1 96 ? 3.063 -17.349 -3.406 1.00 88.62 96 GLU A N 1
ATOM 646 C CA . GLU A 1 96 ? 2.861 -18.456 -4.360 1.00 88.62 96 GLU A CA 1
ATOM 647 C C . GLU A 1 96 ? 1.418 -18.966 -4.420 1.00 88.62 96 GLU A C 1
ATOM 649 O O . GLU A 1 96 ? 1.000 -19.582 -5.399 1.00 88.62 96 GLU A O 1
ATOM 654 N N . LYS A 1 97 ? 0.653 -18.750 -3.348 1.00 91.81 97 LYS A N 1
ATOM 655 C CA . LYS A 1 97 ? -0.710 -19.255 -3.204 1.00 91.81 97 LYS A CA 1
ATOM 656 C C . LYS A 1 97 ? -1.632 -18.124 -2.804 1.00 91.81 97 LYS A C 1
ATOM 658 O O . LYS A 1 97 ? -1.297 -17.320 -1.940 1.00 91.81 97 LYS A O 1
ATOM 663 N N . LYS A 1 98 ? -2.836 -18.128 -3.366 1.00 93.19 98 LYS A N 1
ATOM 664 C CA . LYS A 1 98 ? -3.928 -17.276 -2.901 1.00 93.19 98 LYS A CA 1
ATOM 665 C C . LYS A 1 98 ? -4.165 -17.505 -1.403 1.00 93.19 98 LYS A C 1
ATOM 667 O O . LYS A 1 98 ? -4.397 -18.638 -0.984 1.00 93.19 98 LYS A O 1
ATOM 672 N N . LEU A 1 99 ? -4.116 -16.429 -0.619 1.00 92.62 99 LEU A N 1
ATOM 673 C CA . LEU A 1 99 ? -4.307 -16.478 0.835 1.00 92.62 99 LEU A CA 1
ATOM 674 C C . LEU A 1 99 ? -5.727 -16.095 1.264 1.00 92.62 99 LEU A C 1
ATOM 676 O O . LEU A 1 99 ? -6.197 -16.563 2.302 1.00 92.62 99 LEU A O 1
ATOM 680 N N . GLY A 1 100 ? -6.416 -15.262 0.479 1.00 92.94 100 GLY A N 1
ATOM 681 C CA . GLY A 1 100 ? -7.791 -14.861 0.745 1.00 92.94 100 GLY A CA 1
ATOM 682 C C . GLY A 1 100 ? -8.760 -16.034 0.641 1.00 92.94 100 GLY A C 1
ATOM 683 O O . GLY A 1 100 ? -8.652 -16.880 -0.249 1.00 92.94 100 GLY A O 1
ATOM 684 N N . LYS A 1 101 ? -9.725 -16.070 1.561 1.00 93.81 101 LYS A N 1
ATOM 685 C CA . LYS A 1 101 ? -10.758 -17.114 1.661 1.00 93.81 101 LYS A CA 1
ATOM 686 C C . LYS A 1 101 ? -12.161 -16.552 1.403 1.00 93.81 101 LYS A C 1
ATOM 688 O O . LYS A 1 101 ? -13.141 -17.062 1.936 1.00 93.81 101 LYS A O 1
ATOM 693 N N . GLY A 1 102 ? -12.249 -15.490 0.605 1.00 92.38 102 GLY A N 1
ATOM 694 C CA . GLY A 1 102 ? -13.442 -14.662 0.460 1.00 92.38 102 GLY A CA 1
ATOM 695 C C . GLY A 1 102 ? -13.509 -13.556 1.514 1.00 92.38 102 GLY A C 1
ATOM 696 O O . GLY A 1 102 ? -12.544 -13.295 2.231 1.00 92.38 102 GLY A O 1
ATOM 697 N N . GLY A 1 103 ? -14.667 -12.904 1.595 1.00 94.94 103 GLY A N 1
ATOM 698 C CA . GLY A 1 103 ? -14.882 -11.735 2.445 1.00 94.94 103 GLY A CA 1
ATOM 699 C C . GLY A 1 103 ? -14.653 -10.417 1.709 1.00 94.94 103 GLY A C 1
ATOM 700 O O . GLY A 1 103 ? -14.310 -10.392 0.525 1.00 94.94 103 GLY A O 1
ATOM 701 N N . LYS A 1 104 ? -14.882 -9.324 2.434 1.00 95.69 104 LYS A N 1
ATOM 702 C CA . LYS A 1 104 ? -14.820 -7.953 1.934 1.00 95.69 104 LYS A CA 1
ATOM 703 C C . LYS A 1 104 ? -13.882 -7.150 2.824 1.00 95.69 104 LYS A C 1
ATOM 705 O O . LYS A 1 104 ? -13.982 -7.273 4.039 1.00 95.69 104 LYS A O 1
ATOM 710 N N . VAL A 1 105 ? -13.007 -6.351 2.222 1.00 95.44 105 VAL A N 1
ATOM 711 C CA . VAL A 1 105 ? -12.095 -5.444 2.933 1.00 95.44 105 VAL A CA 1
ATOM 712 C C . VAL A 1 105 ? -12.287 -4.042 2.384 1.00 95.44 105 VAL A C 1
ATOM 714 O O . VAL A 1 105 ? -12.157 -3.813 1.184 1.00 95.44 105 VAL A O 1
ATOM 717 N N . THR A 1 106 ? -12.613 -3.104 3.259 1.00 95.38 106 THR A N 1
ATOM 718 C CA . THR A 1 106 ? -12.803 -1.692 2.938 1.00 95.38 106 THR A CA 1
ATOM 719 C C . THR A 1 106 ? -11.510 -0.917 3.160 1.00 95.38 106 THR A C 1
ATOM 721 O O . THR A 1 106 ? -10.864 -1.038 4.197 1.00 95.38 106 THR A O 1
ATOM 724 N N . VAL A 1 107 ? -11.111 -0.125 2.164 1.00 94.50 107 VAL A N 1
ATOM 725 C CA . VAL A 1 107 ? -9.850 0.625 2.193 1.00 94.50 107 VAL A CA 1
ATOM 726 C C . VAL A 1 107 ? -10.115 2.093 1.916 1.00 94.50 107 VAL A C 1
ATOM 728 O O . VAL A 1 107 ? -10.626 2.440 0.852 1.00 94.50 107 VAL A O 1
ATOM 731 N N . MET A 1 108 ? -9.701 2.964 2.833 1.00 94.00 108 MET A N 1
ATOM 732 C CA . MET A 1 108 ? -9.611 4.399 2.583 1.00 94.00 108 MET A CA 1
ATOM 733 C C . MET A 1 108 ? -8.156 4.789 2.331 1.00 94.00 108 MET A C 1
ATOM 735 O O . MET A 1 108 ? -7.284 4.604 3.181 1.00 94.00 108 MET A O 1
ATOM 739 N N . SER A 1 109 ? -7.911 5.342 1.144 1.00 94.00 109 SER A N 1
ATOM 740 C CA . SER A 1 109 ? -6.600 5.808 0.696 1.00 94.00 109 SER A CA 1
ATOM 741 C C . SER A 1 109 ? -6.719 7.192 0.059 1.00 94.00 109 SER A C 1
ATOM 743 O O . SER A 1 109 ? -7.732 7.467 -0.598 1.00 94.00 109 SER A O 1
ATOM 745 N N . PRO A 1 110 ? -5.700 8.061 0.194 1.00 94.00 110 PRO A N 1
ATOM 746 C CA . PRO A 1 110 ? -5.599 9.239 -0.653 1.00 94.00 110 PRO A CA 1
ATOM 747 C C . PRO A 1 110 ? -5.410 8.812 -2.112 1.00 94.00 110 PRO A C 1
ATOM 749 O O . PRO A 1 110 ? -4.765 7.799 -2.404 1.00 94.00 110 PRO A O 1
ATOM 752 N N . PHE A 1 111 ? -5.974 9.591 -3.027 1.00 92.56 111 PHE A N 1
ATOM 753 C CA . PHE A 1 111 ? -5.898 9.356 -4.461 1.00 92.56 111 PHE A CA 1
ATOM 754 C C . PHE A 1 111 ? -5.837 10.685 -5.219 1.00 92.56 111 PHE A C 1
ATOM 756 O O . PHE A 1 111 ? -6.575 11.618 -4.904 1.00 92.56 111 PHE A O 1
ATOM 763 N N . TRP A 1 112 ? -4.979 10.763 -6.237 1.00 93.19 112 TRP A N 1
ATOM 764 C CA . TRP A 1 112 ? -4.860 11.928 -7.115 1.00 93.19 112 TRP A CA 1
ATOM 765 C C . TRP A 1 112 ? -5.224 11.529 -8.538 1.00 93.19 112 TRP A C 1
ATOM 767 O O . TRP A 1 112 ? -4.546 10.714 -9.163 1.00 93.19 112 TRP A O 1
ATOM 777 N N . GLY A 1 113 ? -6.310 12.108 -9.041 1.00 88.69 113 GLY A N 1
ATOM 778 C CA . GLY A 1 113 ? -6.867 11.804 -10.354 1.00 88.69 113 GLY A CA 1
ATOM 779 C C . GLY A 1 113 ? -8.297 11.283 -10.264 1.00 88.69 113 GLY A C 1
ATOM 780 O O . GLY A 1 113 ? -8.944 11.353 -9.223 1.00 88.69 113 GLY A O 1
ATOM 781 N N . SER A 1 114 ? -8.800 10.752 -11.377 1.00 86.94 114 SER A N 1
ATOM 782 C CA . SER A 1 114 ? -10.136 10.153 -11.432 1.00 86.94 114 SER A CA 1
ATOM 783 C C . SER A 1 114 ? -10.090 8.706 -10.939 1.00 86.94 114 SER A C 1
ATOM 785 O O . SER A 1 114 ? -9.381 7.903 -11.554 1.00 86.94 114 SER A O 1
ATOM 787 N N . PRO A 1 115 ? -10.806 8.349 -9.854 1.00 82.50 115 PRO A N 1
ATOM 788 C CA . PRO A 1 115 ? -10.869 6.969 -9.398 1.00 82.50 115 PRO A CA 1
ATOM 789 C C . PRO A 1 115 ? -11.322 6.049 -10.538 1.00 82.50 115 PRO A C 1
ATOM 791 O O . PRO A 1 115 ? -12.171 6.450 -11.346 1.00 82.50 115 PRO A O 1
ATOM 794 N N . PRO A 1 116 ? -10.788 4.818 -10.628 1.00 83.50 116 PRO A N 1
ATOM 795 C CA . PRO A 1 116 ? -11.266 3.862 -11.611 1.00 83.50 116 PRO A CA 1
ATOM 796 C C . PRO A 1 116 ? -12.777 3.661 -11.485 1.00 83.50 116 PRO A C 1
ATOM 798 O O . PRO A 1 116 ? -13.324 3.623 -10.383 1.00 83.50 116 PRO A O 1
ATOM 801 N N . LYS A 1 117 ? -13.459 3.519 -12.624 1.00 83.50 117 LYS A N 1
ATOM 802 C CA . LYS A 1 117 ? -14.895 3.219 -12.638 1.00 83.50 117 LYS A CA 1
ATOM 803 C C . LYS A 1 117 ? -15.176 1.913 -11.889 1.00 83.50 117 LYS A C 1
ATOM 805 O O . LYS A 1 117 ? -14.335 1.012 -11.859 1.00 83.50 117 LYS A O 1
ATOM 810 N N . SER A 1 118 ? -16.391 1.790 -11.355 1.00 79.44 118 SER A N 1
ATOM 811 C CA . SER A 1 118 ? -16.881 0.514 -10.827 1.00 79.44 118 SER A CA 1
ATOM 812 C C . SER A 1 118 ? -16.725 -0.599 -11.873 1.00 79.44 118 SER A C 1
ATOM 814 O O . SER A 1 118 ? -16.902 -0.360 -13.069 1.00 79.44 118 SER A O 1
ATOM 816 N N . GLY A 1 119 ? -16.344 -1.800 -11.429 1.00 82.00 119 GLY A N 1
ATOM 817 C CA . GLY A 1 119 ? -16.079 -2.935 -12.319 1.00 82.00 119 GLY A CA 1
ATOM 818 C C . GLY A 1 119 ? -14.771 -2.839 -13.115 1.00 82.00 119 GLY A C 1
ATOM 819 O O . GLY A 1 119 ? -14.617 -3.533 -14.118 1.00 82.00 119 GLY A O 1
ATOM 820 N N . ASN A 1 120 ? -13.825 -1.991 -12.700 1.00 90.19 120 ASN A N 1
ATOM 821 C CA . ASN A 1 120 ? -12.507 -1.901 -13.322 1.00 90.19 120 ASN A CA 1
ATOM 822 C C . ASN A 1 120 ? -11.807 -3.279 -13.384 1.00 90.19 120 ASN A C 1
ATOM 824 O O . ASN A 1 120 ? -11.669 -3.971 -12.373 1.00 90.19 120 ASN A O 1
ATOM 828 N N . ALA A 1 121 ? -11.333 -3.653 -14.578 1.00 94.31 121 ALA A N 1
ATOM 829 C CA . ALA A 1 121 ? -10.740 -4.966 -14.833 1.00 94.31 121 ALA A CA 1
ATOM 830 C C . ALA A 1 121 ? -9.489 -5.243 -13.985 1.00 94.31 121 ALA A C 1
ATOM 832 O O . ALA A 1 121 ? -9.274 -6.382 -13.577 1.00 94.31 121 ALA A O 1
ATOM 833 N N . TYR A 1 122 ? -8.695 -4.212 -13.681 1.00 91.62 122 TYR A N 1
ATOM 834 C CA . TYR A 1 122 ? -7.522 -4.353 -12.823 1.00 91.62 122 TYR A CA 1
ATOM 835 C C . TYR A 1 122 ? -7.929 -4.693 -11.385 1.00 91.62 122 TYR A C 1
ATOM 837 O O . TYR A 1 122 ? -7.436 -5.675 -10.839 1.00 91.62 122 TYR A O 1
ATOM 845 N N . TYR A 1 123 ? -8.888 -3.976 -10.790 1.00 91.75 123 TYR A N 1
ATOM 846 C CA . TYR A 1 123 ? -9.381 -4.321 -9.450 1.00 91.75 123 TYR A CA 1
ATOM 847 C C . TYR A 1 123 ? -10.037 -5.696 -9.401 1.00 91.75 123 TYR A C 1
ATOM 849 O O . TYR A 1 123 ? -9.793 -6.447 -8.461 1.00 91.75 123 TYR A O 1
ATOM 857 N N . LYS A 1 124 ? -10.793 -6.074 -10.436 1.00 93.75 124 LYS A N 1
ATOM 858 C CA . LYS A 1 124 ? -11.354 -7.423 -10.525 1.00 93.75 124 LYS A CA 1
ATOM 859 C C . LYS A 1 124 ? -10.258 -8.491 -10.541 1.00 93.75 124 LYS A C 1
ATOM 861 O O . LYS A 1 124 ? -10.321 -9.423 -9.747 1.00 93.75 124 LYS A O 1
ATOM 866 N N . ALA A 1 125 ? -9.243 -8.330 -11.389 1.00 95.06 125 ALA A N 1
ATOM 867 C CA . ALA A 1 125 ? -8.124 -9.264 -11.463 1.00 95.06 125 ALA A CA 1
ATOM 868 C C . ALA A 1 125 ? -7.356 -9.348 -10.133 1.00 95.06 125 ALA A C 1
ATOM 870 O O . ALA A 1 125 ? -7.003 -10.439 -9.697 1.00 95.06 125 ALA A O 1
ATOM 871 N N . MET A 1 126 ? -7.143 -8.217 -9.453 1.00 93.38 126 MET A N 1
ATOM 872 C CA . MET A 1 126 ? -6.485 -8.190 -8.144 1.00 93.38 126 MET A CA 1
ATOM 873 C C . MET A 1 126 ? -7.320 -8.885 -7.062 1.00 93.38 126 MET A C 1
ATOM 875 O O . MET A 1 126 ? -6.780 -9.715 -6.333 1.00 93.38 126 MET A O 1
ATOM 879 N N . ASN A 1 127 ? -8.627 -8.619 -6.990 1.00 94.38 127 ASN A N 1
ATOM 880 C CA . ASN A 1 127 ? -9.539 -9.296 -6.063 1.00 94.38 127 ASN A CA 1
ATOM 881 C C . ASN A 1 127 ? -9.559 -10.811 -6.326 1.00 94.38 127 ASN A C 1
ATOM 883 O O . ASN A 1 127 ? -9.480 -11.611 -5.390 1.00 94.38 127 ASN A O 1
ATOM 887 N N . ASP A 1 128 ? -9.571 -11.209 -7.603 1.00 94.19 128 ASP A N 1
ATOM 888 C CA . ASP A 1 128 ? -9.528 -12.607 -8.024 1.00 94.19 128 ASP A CA 1
ATOM 889 C C . ASP A 1 128 ? -8.181 -13.270 -7.695 1.00 94.19 128 ASP A C 1
ATOM 891 O O . ASP A 1 128 ? -8.178 -14.448 -7.360 1.00 94.19 128 ASP A O 1
ATOM 895 N N . LEU A 1 129 ? -7.043 -12.570 -7.728 1.00 93.56 129 LEU A N 1
ATOM 896 C CA . LEU A 1 129 ? -5.738 -13.120 -7.325 1.00 93.56 129 LEU A CA 1
ATOM 897 C C . LEU A 1 129 ? -5.593 -13.218 -5.801 1.00 93.56 129 LEU A C 1
ATOM 899 O O . LEU A 1 129 ? -5.137 -14.240 -5.287 1.00 93.56 129 LEU A O 1
ATOM 903 N N . ILE A 1 130 ? -6.023 -12.182 -5.077 1.00 93.75 130 ILE A N 1
ATOM 904 C CA . ILE A 1 130 ? -5.926 -12.098 -3.614 1.00 93.75 130 ILE A CA 1
ATOM 905 C C . ILE A 1 130 ? -6.931 -13.042 -2.945 1.00 93.75 130 ILE A C 1
ATOM 907 O O . ILE A 1 130 ? -6.613 -13.644 -1.921 1.00 93.75 130 ILE A O 1
ATOM 911 N N . GLY A 1 131 ? -8.117 -13.217 -3.536 1.00 95.75 131 GLY A N 1
ATOM 912 C CA . GLY A 1 131 ? -9.217 -13.998 -2.969 1.00 95.75 131 GLY A CA 1
ATOM 913 C C . GLY A 1 131 ? -10.088 -13.222 -1.980 1.00 95.75 131 GLY A C 1
ATOM 914 O O . GLY A 1 131 ? -10.664 -13.840 -1.088 1.00 95.75 131 GLY A O 1
ATOM 915 N N . VAL A 1 132 ? -10.151 -11.894 -2.102 1.00 96.06 132 VAL A N 1
ATOM 916 C CA . VAL A 1 132 ? -10.931 -10.987 -1.243 1.00 96.06 132 VAL A CA 1
ATOM 917 C C . VAL A 1 132 ? -11.548 -9.897 -2.113 1.00 96.06 132 VAL A C 1
ATOM 919 O O . VAL A 1 132 ? -10.916 -9.437 -3.063 1.00 96.06 132 VAL A O 1
ATOM 922 N N . ASP A 1 133 ? -12.762 -9.463 -1.781 1.00 94.81 133 ASP A N 1
ATOM 923 C CA . ASP A 1 133 ? -13.386 -8.301 -2.406 1.00 94.81 133 ASP A CA 1
ATOM 924 C C . ASP A 1 133 ? -12.893 -6.997 -1.757 1.00 94.81 133 ASP A C 1
ATOM 926 O O . ASP A 1 133 ? -13.353 -6.603 -0.681 1.00 94.81 133 ASP A O 1
ATOM 930 N N . VAL A 1 134 ? -11.918 -6.337 -2.387 1.00 93.94 134 VAL A N 1
ATOM 931 C CA . VAL A 1 134 ? -11.387 -5.054 -1.911 1.00 93.94 134 VAL A CA 1
ATOM 932 C C . VAL A 1 134 ? -12.269 -3.909 -2.402 1.00 93.94 134 VAL A C 1
ATOM 934 O O . VAL A 1 134 ? -12.409 -3.681 -3.605 1.00 93.94 134 VAL A O 1
ATOM 937 N N . GLN A 1 135 ? -12.825 -3.160 -1.454 1.00 92.50 135 GLN A N 1
ATOM 938 C CA . GLN A 1 135 ? -13.690 -2.009 -1.682 1.00 92.50 135 GLN A CA 1
ATOM 939 C C . GLN A 1 135 ? -12.932 -0.715 -1.396 1.00 92.50 135 GLN A C 1
ATOM 941 O O . GLN A 1 135 ? -12.703 -0.343 -0.244 1.00 92.50 135 GLN A O 1
ATOM 946 N N . TRP A 1 136 ? -12.550 -0.021 -2.465 1.00 90.94 136 TRP A N 1
ATOM 947 C CA . TRP A 1 136 ? -11.810 1.233 -2.386 1.00 90.94 136 TRP A CA 1
ATOM 948 C C . TRP A 1 136 ? -12.747 2.419 -2.161 1.00 90.94 136 TRP A C 1
ATOM 950 O O . TRP A 1 136 ? -13.580 2.746 -3.003 1.00 90.94 136 TRP A O 1
ATOM 960 N N . GLN A 1 137 ? -12.552 3.110 -1.045 1.00 90.31 137 GLN A N 1
ATOM 961 C CA . GLN A 1 137 ? -13.209 4.363 -0.682 1.00 90.31 137 GLN A CA 1
ATOM 962 C C . GLN A 1 137 ? -12.228 5.530 -0.850 1.00 90.31 137 GLN A C 1
ATOM 964 O O . GLN A 1 137 ? -11.986 6.308 0.075 1.00 90.31 137 GLN A O 1
ATOM 969 N N . ASN A 1 138 ? -11.622 5.621 -2.036 1.00 89.88 138 ASN A N 1
ATOM 970 C CA . ASN A 1 138 ? -10.593 6.614 -2.340 1.00 89.88 138 ASN A CA 1
ATOM 971 C C . ASN A 1 138 ? -11.102 8.039 -2.106 1.00 89.88 138 ASN A C 1
ATOM 973 O O . ASN A 1 138 ? -12.181 8.412 -2.567 1.00 89.88 138 ASN A O 1
ATOM 977 N N . GLN A 1 139 ? -10.296 8.835 -1.411 1.00 90.38 139 GLN A N 1
ATOM 978 C CA . GLN A 1 139 ? -10.564 10.245 -1.147 1.00 90.38 139 GLN A CA 1
ATOM 979 C C . GLN A 1 139 ? -9.529 11.101 -1.877 1.00 90.38 139 GLN A C 1
ATOM 981 O O . GLN A 1 139 ? -8.389 10.673 -2.053 1.00 90.38 139 GLN A O 1
ATOM 986 N N . ASP A 1 140 ? -9.912 12.310 -2.291 1.00 90.12 140 ASP A N 1
ATOM 987 C CA . ASP A 1 140 ? -8.979 13.246 -2.925 1.00 90.12 140 ASP A CA 1
ATOM 988 C C . ASP A 1 140 ? -7.795 13.511 -1.987 1.00 90.12 140 ASP A C 1
ATOM 990 O O . ASP A 1 140 ? -7.968 13.970 -0.855 1.00 90.12 140 ASP A O 1
ATOM 994 N N . GLY A 1 141 ? -6.588 13.210 -2.463 1.00 91.31 141 GLY A N 1
ATOM 995 C CA . GLY A 1 141 ? -5.364 13.340 -1.685 1.00 91.31 141 GLY A CA 1
ATOM 996 C C . GLY A 1 141 ? -5.076 14.768 -1.207 1.00 91.31 141 GLY A C 1
ATOM 997 O O . GLY A 1 141 ? -4.441 14.931 -0.169 1.00 91.31 141 GLY A O 1
ATOM 998 N N . ASN A 1 142 ? -5.589 15.798 -1.889 1.00 90.69 142 ASN A N 1
ATOM 999 C CA . ASN A 1 142 ? -5.423 17.202 -1.494 1.00 90.69 142 ASN A CA 1
ATOM 1000 C C . ASN A 1 142 ? -6.322 17.610 -0.320 1.00 90.69 142 ASN A C 1
ATOM 1002 O O . ASN A 1 142 ? -6.029 18.576 0.377 1.00 90.69 142 ASN A O 1
ATOM 1006 N N . THR A 1 143 ? -7.427 16.891 -0.102 1.00 90.69 143 THR A N 1
ATOM 1007 C CA . THR A 1 143 ? -8.387 17.165 0.987 1.00 90.69 143 THR A CA 1
ATOM 1008 C C . THR A 1 143 ? -8.464 16.024 2.002 1.00 90.69 143 THR A C 1
ATOM 1010 O O . THR A 1 143 ? -9.265 16.067 2.934 1.00 90.69 143 THR A O 1
ATOM 1013 N N . TYR A 1 144 ? -7.601 15.016 1.859 1.00 91.81 144 TYR A N 1
ATOM 1014 C CA . TYR A 1 144 ? -7.590 13.803 2.671 1.00 91.81 144 TYR A CA 1
ATOM 1015 C C . TYR A 1 144 ? -7.513 14.090 4.175 1.00 91.81 144 TYR A C 1
ATOM 1017 O O . TYR A 1 144 ? -8.262 13.509 4.959 1.00 91.81 144 TYR A O 1
ATOM 1025 N N . GLU A 1 145 ? -6.658 15.038 4.568 1.00 88.00 145 GLU A N 1
ATOM 1026 C CA . GLU A 1 145 ? -6.454 15.449 5.963 1.00 88.00 145 GLU A CA 1
ATOM 1027 C C . GLU A 1 145 ? -7.753 15.876 6.652 1.00 88.00 145 GLU A C 1
ATOM 1029 O O . GLU A 1 145 ? -7.998 15.515 7.802 1.00 88.00 145 GLU A O 1
ATOM 1034 N N . GLN A 1 146 ? -8.621 16.583 5.925 1.00 88.62 146 GLN A N 1
ATOM 1035 C CA . GLN A 1 146 ? -9.883 17.101 6.454 1.00 88.62 146 GLN A CA 1
ATOM 1036 C C . GLN A 1 146 ? -10.852 15.972 6.821 1.00 88.62 146 GLN A C 1
ATOM 1038 O O . GLN A 1 146 ? -11.664 16.119 7.731 1.00 88.62 146 GLN A O 1
ATOM 1043 N N . LYS A 1 147 ? -10.770 14.835 6.118 1.00 87.31 147 LYS A N 1
ATOM 1044 C CA . LYS A 1 147 ? -11.631 13.670 6.354 1.00 87.31 147 LYS A CA 1
ATOM 1045 C C . LYS A 1 147 ? -11.014 12.680 7.326 1.00 87.31 147 LYS A C 1
ATOM 1047 O O . LYS A 1 147 ? -11.747 12.046 8.077 1.00 87.31 147 LYS A O 1
ATOM 1052 N N . LEU A 1 148 ? -9.687 12.561 7.331 1.00 90.12 148 LEU A N 1
ATOM 1053 C CA . LEU A 1 148 ? -8.976 11.559 8.116 1.00 90.12 148 LEU A CA 1
ATOM 1054 C C . LEU A 1 148 ? -9.337 11.631 9.606 1.00 90.12 148 LEU A C 1
ATOM 1056 O O . LEU A 1 148 ? -9.689 10.610 10.191 1.00 90.12 148 LEU A O 1
ATOM 1060 N N . GLY A 1 149 ? -9.318 12.829 10.200 1.00 86.12 149 GLY A N 1
ATOM 1061 C CA . GLY A 1 149 ? -9.667 13.009 11.613 1.00 86.12 149 GLY A CA 1
ATOM 1062 C C . GLY A 1 149 ? -11.110 12.609 11.933 1.00 86.12 149 GLY A C 1
ATOM 1063 O O . GLY A 1 149 ? -11.354 11.923 12.922 1.00 86.12 149 GLY A O 1
ATOM 1064 N N . ALA A 1 150 ? -12.060 12.977 11.069 1.00 88.75 150 ALA A N 1
ATOM 1065 C CA . ALA A 1 150 ? -13.469 12.627 11.243 1.00 88.75 150 ALA A CA 1
ATOM 1066 C C . ALA A 1 150 ? -13.710 11.117 11.107 1.00 88.75 150 ALA A C 1
ATOM 1068 O O . ALA A 1 150 ? -14.439 10.545 11.911 1.00 88.75 150 ALA A O 1
ATOM 1069 N N . VAL A 1 151 ? -13.070 10.465 10.130 1.00 91.62 151 VAL A N 1
ATOM 1070 C CA . VAL A 1 151 ? -13.179 9.013 9.929 1.00 91.62 151 VAL A CA 1
ATOM 1071 C C . VAL A 1 151 ? -12.610 8.267 11.127 1.00 91.62 151 VAL A C 1
ATOM 1073 O O . VAL A 1 151 ? -13.294 7.403 11.661 1.00 91.62 151 VAL A O 1
ATOM 1076 N N . LEU A 1 152 ? -11.420 8.640 11.607 1.00 90.06 152 LEU A N 1
ATOM 1077 C CA . LEU A 1 152 ? -10.796 8.006 12.775 1.00 90.06 152 LEU A CA 1
ATOM 1078 C C . LEU A 1 152 ? -11.585 8.212 14.077 1.00 90.06 152 LEU A C 1
ATOM 1080 O O . LEU A 1 152 ? -11.502 7.377 14.972 1.00 90.06 152 LEU A O 1
ATOM 1084 N N . ALA A 1 153 ? -12.343 9.305 14.190 1.00 90.44 153 ALA A N 1
ATOM 1085 C CA . ALA A 1 153 ? -13.227 9.564 15.327 1.00 90.44 153 ALA A CA 1
ATOM 1086 C C . ALA A 1 153 ? -14.624 8.928 15.179 1.00 90.44 153 ALA A C 1
ATOM 1088 O O . ALA A 1 153 ? -15.426 8.994 16.111 1.00 90.44 153 ALA A O 1
ATOM 1089 N N . SER A 1 154 ? -14.941 8.355 14.014 1.00 90.19 154 SER A N 1
ATOM 1090 C CA . SER A 1 154 ? -16.254 7.777 13.726 1.00 90.19 154 SER A CA 1
ATOM 1091 C C . SER A 1 154 ? -16.373 6.329 14.207 1.00 90.19 154 SER A C 1
ATOM 1093 O O . SER A 1 154 ? -15.381 5.658 14.484 1.00 90.19 154 SER A O 1
ATOM 1095 N N . SER A 1 155 ? -17.605 5.822 14.266 1.00 90.25 155 SER A N 1
ATOM 1096 C CA . SER A 1 155 ? -17.874 4.399 14.518 1.00 90.25 155 SER A CA 1
ATOM 1097 C C . SER A 1 155 ? -17.722 3.514 13.274 1.00 90.25 155 SER A C 1
ATOM 1099 O O . SER A 1 155 ? -17.748 2.296 13.406 1.00 90.25 155 SER A O 1
ATOM 1101 N N . ASP A 1 156 ? -17.524 4.112 12.096 1.00 89.06 156 ASP A N 1
ATOM 1102 C CA . ASP A 1 156 ? -17.511 3.434 10.794 1.00 89.06 156 ASP A CA 1
ATOM 1103 C C . ASP A 1 156 ? -16.127 3.539 10.127 1.00 89.06 156 ASP A C 1
ATOM 1105 O O . ASP A 1 156 ? -15.992 3.901 8.955 1.00 89.06 156 ASP A O 1
ATOM 1109 N N . VAL A 1 157 ? -15.068 3.252 10.892 1.00 93.19 157 VAL A N 1
ATOM 1110 C CA . VAL A 1 157 ? -13.693 3.234 10.371 1.00 93.19 157 VAL A CA 1
ATOM 1111 C C . VAL A 1 157 ? -13.538 2.068 9.378 1.00 93.19 157 VAL A C 1
ATOM 1113 O O . VAL A 1 157 ? -13.872 0.936 9.730 1.00 93.19 157 VAL A O 1
ATOM 1116 N N . PRO A 1 158 ? -13.008 2.300 8.161 1.00 95.19 158 PRO A N 1
ATOM 1117 C CA . PRO A 1 158 ? -12.688 1.231 7.217 1.00 95.19 158 PRO A CA 1
ATOM 1118 C C . PRO A 1 158 ? -11.689 0.218 7.787 1.00 95.19 158 PRO A C 1
ATOM 1120 O O . PRO A 1 158 ? -10.860 0.561 8.629 1.00 95.19 158 PRO A O 1
ATOM 1123 N N . ASP A 1 159 ? -11.699 -1.004 7.252 1.00 95.56 159 ASP A N 1
ATOM 1124 C CA . ASP A 1 159 ? -10.785 -2.078 7.672 1.00 95.56 159 ASP A CA 1
ATOM 1125 C C . ASP A 1 159 ? -9.307 -1.682 7.505 1.00 95.56 159 ASP A C 1
ATOM 1127 O O . ASP A 1 159 ? -8.443 -2.104 8.276 1.00 95.56 159 ASP A O 1
ATOM 1131 N N . VAL A 1 160 ? -9.009 -0.863 6.491 1.00 95.44 160 VAL A N 1
ATOM 1132 C CA . 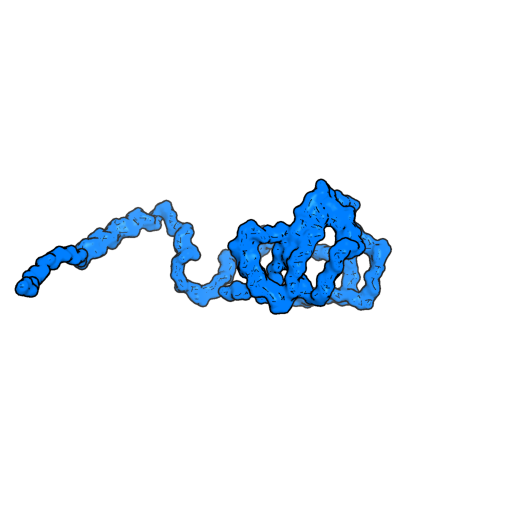VAL A 1 160 ? -7.682 -0.294 6.248 1.00 95.44 160 VAL A CA 1
ATOM 1133 C C . VAL A 1 160 ? -7.790 1.210 6.020 1.00 95.44 160 VAL A C 1
ATOM 1135 O O . VAL A 1 160 ? -8.468 1.676 5.102 1.00 95.44 160 VAL A O 1
ATOM 1138 N N . VAL A 1 161 ? -7.040 1.971 6.813 1.00 95.31 161 VAL A N 1
ATOM 1139 C CA . VAL A 1 161 ? -6.890 3.422 6.676 1.00 95.31 161 VAL A CA 1
ATOM 1140 C C . VAL A 1 161 ? -5.433 3.739 6.371 1.00 95.31 161 VAL A C 1
ATOM 1142 O O . VAL A 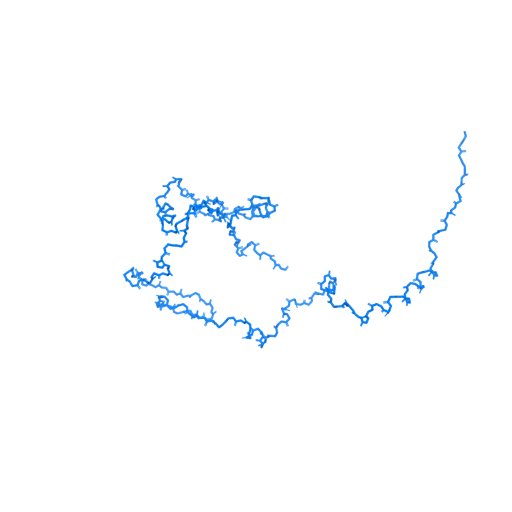1 161 ? -4.539 3.405 7.147 1.00 95.31 161 VAL A O 1
ATOM 1145 N N . VAL A 1 162 ? -5.179 4.414 5.252 1.00 94.25 162 VAL A N 1
ATOM 1146 C CA . VAL A 1 162 ? -3.845 4.943 4.953 1.00 94.25 162 VAL A CA 1
ATOM 1147 C C . VAL A 1 162 ? -3.663 6.253 5.714 1.00 94.25 162 VAL A C 1
ATOM 1149 O O . VAL A 1 162 ? -4.438 7.188 5.522 1.00 94.25 162 VAL A O 1
ATOM 1152 N N . VAL A 1 163 ? -2.632 6.334 6.556 1.00 92.62 163 VAL A N 1
ATOM 1153 C CA . VAL A 1 163 ? -2.208 7.573 7.227 1.00 92.62 163 VAL A CA 1
ATOM 1154 C C . VAL A 1 163 ? -0.888 8.017 6.607 1.00 92.62 163 VAL A C 1
ATOM 1156 O O . VAL A 1 163 ? 0.155 7.426 6.893 1.00 92.62 163 VAL A O 1
ATOM 1159 N N . PRO A 1 164 ? -0.904 9.018 5.718 1.00 89.81 164 PRO A N 1
ATOM 1160 C CA . PRO A 1 164 ? 0.322 9.513 5.124 1.00 89.81 164 PRO A CA 1
ATOM 1161 C C . PRO A 1 164 ? 1.257 10.171 6.136 1.00 89.81 164 PRO A C 1
ATOM 1163 O O . PRO A 1 164 ? 0.810 10.797 7.095 1.00 89.81 164 PRO A O 1
ATOM 1166 N N . GLY A 1 165 ? 2.564 10.119 5.873 1.00 86.56 165 GLY A N 1
ATOM 1167 C CA . GLY A 1 165 ? 3.568 10.714 6.762 1.00 86.56 165 GLY A CA 1
ATOM 1168 C C . GLY A 1 165 ? 3.383 12.220 6.991 1.00 86.56 165 GLY A C 1
ATOM 1169 O O . GLY A 1 165 ? 3.625 12.697 8.091 1.00 86.56 165 GLY A O 1
ATOM 1170 N N . TRP A 1 166 ? 2.873 12.968 6.005 1.00 84.38 166 TRP A N 1
ATOM 1171 C CA . TRP A 1 166 ? 2.580 14.404 6.158 1.00 84.38 166 TRP A CA 1
ATOM 1172 C C . TRP A 1 166 ? 1.373 14.701 7.062 1.00 84.38 166 TRP A C 1
ATOM 1174 O O . TRP A 1 166 ? 1.184 15.843 7.470 1.00 84.38 166 TRP A O 1
ATOM 1184 N N . ASN A 1 167 ? 0.560 13.692 7.385 1.00 84.12 167 ASN A N 1
ATOM 1185 C CA . ASN A 1 167 ? -0.509 13.797 8.378 1.00 84.12 167 ASN A CA 1
ATOM 1186 C C . ASN A 1 167 ? -0.030 13.434 9.792 1.00 84.12 167 ASN A C 1
ATOM 1188 O O . ASN A 1 167 ? -0.748 13.660 10.763 1.00 84.12 167 ASN A O 1
ATOM 1192 N N . MET A 1 168 ? 1.187 12.903 9.933 1.00 79.62 168 MET A N 1
ATOM 1193 C CA . MET A 1 168 ? 1.788 12.547 11.216 1.00 79.62 168 MET A CA 1
ATOM 1194 C C . MET A 1 168 ? 2.563 13.737 11.801 1.00 79.62 168 MET A C 1
ATOM 1196 O O . MET A 1 168 ? 3.766 13.665 12.025 1.00 79.62 168 MET A O 1
ATOM 1200 N N . ASN A 1 169 ? 1.871 14.850 12.064 1.00 70.31 169 ASN A N 1
ATOM 1201 C CA . ASN A 1 169 ? 2.477 16.090 12.579 1.00 70.31 169 ASN A CA 1
ATOM 1202 C C . ASN A 1 169 ? 2.690 16.093 14.107 1.00 70.31 169 ASN A C 1
ATOM 1204 O O . ASN A 1 169 ? 2.611 17.143 14.744 1.00 70.31 169 ASN A O 1
ATOM 1208 N N . GLY A 1 170 ? 2.959 14.931 14.708 1.00 58.81 170 GLY A N 1
ATOM 1209 C CA . GLY A 1 170 ? 3.310 14.837 16.124 1.00 58.81 170 GLY A CA 1
ATOM 1210 C C . GLY A 1 170 ? 4.678 15.467 16.375 1.00 58.81 170 GLY A C 1
ATOM 1211 O O . GLY A 1 170 ? 5.697 14.812 16.171 1.00 58.81 170 GLY A O 1
ATOM 1212 N N . LYS A 1 171 ? 4.693 16.740 16.776 1.00 45.81 171 LYS A N 1
ATOM 1213 C CA . LYS A 1 171 ? 5.824 17.350 17.483 1.00 45.81 171 LYS A CA 1
ATOM 1214 C C . LYS A 1 171 ? 5.654 17.150 18.982 1.00 45.81 171 LYS A C 1
ATOM 1216 O O . LYS A 1 171 ? 4.509 17.310 19.460 1.00 45.81 171 LYS A O 1
#

Foldseek 3Di:
DDDDDDDDDDDDDPVVVVVVVVVVPVPPPPDDPPPVVPDDDDPPPPDPPADPVNCVVVDDDDDDDPQDDAPADDDPPDDGHHPDDDDPVSGDDPDPAQPAPEEEFEEEDADDDDPDDPPPPVLVVVCVRNVYHYHYPYDHNVCCLVVVVVLVVDPNNTNYYDDDPVSVPDD

pLDDT: mean 76.24, std 18.49, range [35.34, 96.06]

Secondary structure (DSSP, 8-state):
----------PPPHHHHHHGGGTSSTTSSSS-SSSGGGS----S----S--HHHHHHHSPPP----SS--SB---TTPPPB--SPP-GGGPPPS--S----S-EEEEE-EE-SPPPPTT-HHHHHHHHHHTSEEEE--EETTTHHHHHHHHHTSS---SEE---GGG----

Radius of gyration: 30.58 Å; chains: 1; bounding box: 64×66×79 Å